Protein AF-A0A2U2SJ07-F1 (afdb_monomer_lite)

Secondary structure (DSSP, 8-state):
--EEEEEEEEEETTEEEEEETTS-EEEEEGGGS-TT--TT-EEEEEEEE---S--SS-----S--PPTTSEEEEEEEEEEETTTTEEEEEETTS-EEEEETTS---TT-SEEEEEEEE-HHHHHHHHHHHHHHHHHHHHT---

pLDDT: mean 80.03, std 15.49, range [38.22, 95.69]

Foldseek 3Di:
DDKWKWFQADDDPQWTWTQTPVRDTDTHGNVQAQPPHDGLFMKIKDKAFDPPDDDPPDPPDPPPPDPPRQKGKFKWFWDQDPVVQWIWTQGPVRTTDTHHNVPPDPPPRRIIIIMMGTDVPVSVVVVVVVVVVCCVVPVPPDD

Sequence (143 aa):
MDALRGVIDRFEGTLAVIVLDDAQQLLWPRASLPTFAQPGMAVRLCLVPVPPSGDPEEIRLPESTPPAGTAADLPVKARYEAASDRWELTLANGSILNWPAESALCETAQLALLRLVVDIEDTAARRKRVQSLLDDLFGNSGT

Radius of gyration: 17.91 Å; chains: 1; bounding box: 61×37×38 Å

Structure (mmCIF, N/CA/C/O backbone):
data_AF-A0A2U2SJ07-F1
#
_entry.id   AF-A0A2U2SJ07-F1
#
loop_
_atom_site.group_PDB
_atom_site.id
_atom_site.type_symbol
_atom_site.label_atom_id
_atom_site.label_alt_id
_atom_site.label_comp_id
_atom_site.label_asym_id
_atom_site.label_entity_id
_atom_site.label_seq_id
_atom_site.pdbx_PDB_ins_code
_atom_site.Cartn_x
_atom_site.Cartn_y
_atom_site.Cartn_z
_atom_site.occupancy
_atom_site.B_iso_or_equiv
_atom_site.auth_seq_id
_atom_site.auth_comp_id
_atom_site.auth_asym_id
_atom_site.auth_atom_id
_atom_site.pdbx_PDB_model_num
ATOM 1 N N . MET A 1 1 ? -2.566 7.292 -14.892 1.00 49.22 1 MET A N 1
ATOM 2 C CA . MET A 1 1 ? -1.590 7.191 -13.789 1.00 49.22 1 MET A CA 1
ATOM 3 C C . MET A 1 1 ? -2.021 6.022 -12.943 1.00 49.22 1 MET A C 1
ATOM 5 O O . MET A 1 1 ? -2.944 6.161 -12.144 1.00 49.22 1 MET A O 1
ATOM 9 N N . ASP A 1 2 ? -1.419 4.873 -13.203 1.00 69.62 2 ASP A N 1
ATOM 10 C CA . ASP A 1 2 ? -1.706 3.638 -12.492 1.00 69.62 2 ASP A CA 1
ATOM 11 C C . ASP A 1 2 ? -1.175 3.765 -11.069 1.00 69.62 2 ASP A C 1
ATOM 13 O O . ASP A 1 2 ? 0.020 3.947 -10.839 1.00 69.62 2 ASP A O 1
ATOM 17 N N . ALA A 1 3 ? -2.098 3.796 -10.116 1.00 81.75 3 ALA A N 1
ATOM 18 C CA . ALA A 1 3 ? -1.804 3.960 -8.706 1.00 81.75 3 ALA A CA 1
ATOM 19 C C . ALA A 1 3 ? -2.571 2.888 -7.942 1.00 81.75 3 ALA A C 1
ATOM 21 O O . ALA A 1 3 ? -3.794 2.794 -8.084 1.00 81.75 3 ALA A O 1
ATOM 22 N N . LEU A 1 4 ? -1.867 2.105 -7.126 1.00 88.75 4 LEU A N 1
ATOM 23 C CA . LEU A 1 4 ? -2.514 1.141 -6.245 1.00 88.75 4 LEU A CA 1
ATOM 24 C C . LEU A 1 4 ? -3.151 1.883 -5.077 1.00 88.75 4 LEU A C 1
ATOM 26 O O . LEU A 1 4 ? -2.586 2.829 -4.527 1.00 88.75 4 LEU A O 1
ATOM 30 N N . ARG A 1 5 ? -4.356 1.471 -4.708 1.00 91.88 5 ARG A N 1
ATOM 31 C CA . ARG A 1 5 ? -5.094 2.038 -3.582 1.00 91.88 5 ARG A CA 1
ATOM 32 C C . ARG A 1 5 ? -5.053 1.061 -2.423 1.00 91.88 5 ARG A C 1
ATOM 34 O O . ARG A 1 5 ? -4.995 -0.151 -2.621 1.00 91.88 5 ARG A O 1
ATOM 41 N N . GLY A 1 6 ? -5.063 1.607 -1.219 1.00 93.19 6 GLY A N 1
ATOM 42 C CA . GLY A 1 6 ? -5.103 0.811 -0.009 1.00 93.19 6 GLY A CA 1
ATOM 43 C C . GLY A 1 6 ? -5.422 1.635 1.219 1.00 93.19 6 GLY A C 1
ATOM 44 O O . GLY A 1 6 ? -5.824 2.798 1.141 1.00 93.19 6 GLY A O 1
ATOM 45 N N . VAL A 1 7 ? -5.225 1.015 2.372 1.00 94.81 7 VAL A N 1
ATOM 46 C CA . VAL A 1 7 ? -5.423 1.621 3.683 1.00 94.81 7 VAL A CA 1
ATOM 47 C C . VAL A 1 7 ? -4.251 1.305 4.588 1.00 94.81 7 VAL A C 1
ATOM 49 O O . VAL A 1 7 ? -3.669 0.225 4.519 1.00 94.81 7 VAL A O 1
ATOM 52 N N . ILE A 1 8 ? -3.931 2.230 5.484 1.00 95.25 8 ILE A N 1
ATOM 53 C CA . ILE A 1 8 ? -3.082 1.917 6.630 1.00 95.25 8 ILE A CA 1
ATOM 54 C C . ILE A 1 8 ? -3.925 1.054 7.567 1.00 95.25 8 ILE A C 1
ATOM 56 O O . ILE A 1 8 ? -4.852 1.562 8.184 1.00 95.25 8 ILE A O 1
ATOM 60 N N . ASP A 1 9 ? -3.643 -0.238 7.667 1.00 95.12 9 ASP A N 1
ATOM 61 C CA . ASP A 1 9 ? -4.407 -1.145 8.527 1.00 95.12 9 ASP A CA 1
ATOM 62 C C . ASP A 1 9 ? -4.017 -0.956 9.995 1.00 95.12 9 ASP A C 1
ATOM 64 O O . ASP A 1 9 ? -4.855 -0.650 10.842 1.00 95.12 9 ASP A O 1
ATOM 68 N N . ARG A 1 10 ? -2.717 -1.062 10.294 1.00 95.69 10 ARG A N 1
ATOM 69 C CA . ARG A 1 10 ? -2.187 -0.955 11.660 1.00 95.69 10 ARG A CA 1
ATOM 70 C C . ARG A 1 10 ? -0.717 -0.554 11.695 1.00 95.69 10 ARG A C 1
ATOM 72 O O . ARG A 1 10 ? -0.019 -0.574 10.683 1.00 95.69 10 ARG A O 1
ATOM 79 N N . PHE A 1 11 ? -0.237 -0.218 12.890 1.00 95.62 11 PHE A N 1
ATOM 80 C CA . PHE A 1 11 ? 1.181 0.008 13.163 1.00 95.62 11 PHE A CA 1
ATOM 81 C C . PHE A 1 11 ? 1.760 -1.152 13.972 1.00 95.62 11 PHE A C 1
ATOM 83 O O . PHE A 1 11 ? 1.253 -1.482 15.041 1.00 95.62 11 PHE A O 1
ATOM 90 N N . GLU A 1 12 ? 2.852 -1.727 13.480 1.00 93.25 12 GLU A N 1
ATOM 91 C CA . GLU A 1 12 ? 3.619 -2.789 14.125 1.00 93.25 12 GLU A CA 1
ATOM 92 C C . GLU A 1 12 ? 5.019 -2.255 14.459 1.00 93.25 12 GLU A C 1
ATOM 94 O O . GLU A 1 12 ? 5.945 -2.275 13.648 1.00 93.25 12 GLU A O 1
ATOM 99 N N . GLY A 1 13 ? 5.167 -1.698 15.665 1.00 92.69 13 GLY A N 1
ATOM 100 C CA . GLY A 1 13 ? 6.424 -1.100 16.118 1.00 92.69 13 GLY A CA 1
ATOM 101 C C . GLY A 1 13 ? 6.866 0.079 15.241 1.00 92.69 13 GLY A C 1
ATOM 102 O O . GLY A 1 13 ? 6.249 1.148 15.256 1.00 92.69 13 GLY A O 1
ATOM 103 N N . THR A 1 14 ? 7.961 -0.111 14.499 1.00 93.31 14 THR A N 1
ATOM 104 C CA . THR A 1 14 ? 8.535 0.879 13.570 1.00 93.31 14 THR A CA 1
ATOM 105 C C . THR A 1 14 ? 7.978 0.773 12.150 1.00 93.31 14 THR A C 1
ATOM 107 O O . THR A 1 14 ? 8.362 1.567 11.290 1.00 93.31 14 THR A O 1
ATOM 110 N N . LEU A 1 15 ? 7.075 -0.175 11.894 1.00 93.44 15 LEU A N 1
ATOM 111 C CA . LEU A 1 15 ? 6.464 -0.423 10.593 1.00 93.44 15 LEU A CA 1
ATOM 112 C C . LEU A 1 15 ? 4.968 -0.094 10.624 1.00 93.44 15 LEU A C 1
ATOM 114 O O . LEU A 1 15 ? 4.299 -0.192 11.651 1.00 93.44 15 LEU A O 1
ATOM 118 N N . ALA A 1 16 ? 4.442 0.304 9.479 1.00 95.00 16 ALA A N 1
ATOM 119 C CA . ALA A 1 16 ? 3.027 0.412 9.198 1.00 95.00 16 ALA A CA 1
ATOM 120 C C . ALA A 1 16 ? 2.653 -0.666 8.185 1.00 95.00 16 ALA A C 1
ATOM 122 O O . ALA A 1 16 ? 3.336 -0.832 7.177 1.00 95.00 16 ALA A O 1
ATOM 123 N N . VAL A 1 17 ? 1.577 -1.390 8.465 1.00 95.31 17 VAL A N 1
ATOM 124 C CA . VAL A 1 17 ? 1.018 -2.387 7.556 1.00 95.31 17 VAL A CA 1
ATOM 125 C C . VAL A 1 17 ? -0.008 -1.680 6.686 1.00 95.31 17 VAL A C 1
ATOM 127 O O . VAL A 1 17 ? -0.997 -1.151 7.193 1.00 95.31 17 VAL A O 1
ATOM 130 N N . ILE A 1 18 ? 0.241 -1.649 5.383 1.00 94.94 18 ILE A N 1
ATOM 131 C CA . ILE A 1 18 ? -0.680 -1.104 4.393 1.00 94.94 18 ILE A CA 1
ATOM 132 C C . ILE A 1 18 ? -1.329 -2.277 3.679 1.00 94.94 18 ILE A C 1
ATOM 134 O O . ILE A 1 18 ? -0.629 -3.105 3.102 1.00 94.94 18 ILE A O 1
ATOM 138 N N . VAL A 1 19 ? -2.654 -2.338 3.713 1.00 95.44 19 VAL A N 1
ATOM 139 C CA . VAL A 1 19 ? -3.435 -3.336 2.982 1.00 95.44 19 VAL A CA 1
ATOM 140 C C . VAL A 1 19 ? -3.946 -2.685 1.707 1.00 95.44 19 VAL A C 1
ATOM 142 O O . VAL A 1 19 ? -4.623 -1.659 1.764 1.00 95.44 19 VAL A O 1
ATOM 145 N N . LEU A 1 20 ? -3.590 -3.256 0.564 1.00 93.81 20 LEU A N 1
ATOM 146 C CA . LEU A 1 20 ? -4.030 -2.802 -0.750 1.00 93.81 20 LEU A CA 1
ATOM 147 C C . LEU A 1 20 ? -5.380 -3.422 -1.125 1.00 93.81 20 LEU A C 1
ATOM 149 O O . LEU A 1 20 ? -5.807 -4.415 -0.535 1.00 93.81 20 LEU A O 1
ATOM 153 N N . ASP A 1 21 ? -6.060 -2.829 -2.106 1.00 90.88 21 ASP A N 1
ATOM 154 C CA . ASP A 1 21 ? -7.387 -3.278 -2.558 1.00 90.88 21 ASP A CA 1
ATOM 155 C C . ASP A 1 21 ? -7.378 -4.719 -3.116 1.00 90.88 21 ASP A C 1
ATOM 157 O O . ASP A 1 21 ? -8.401 -5.399 -3.100 1.00 90.88 21 ASP A O 1
ATOM 161 N N . ASP A 1 22 ? -6.220 -5.213 -3.556 1.00 89.00 22 ASP A N 1
ATOM 162 C CA . ASP A 1 22 ? -5.992 -6.594 -3.999 1.00 89.00 22 ASP A CA 1
ATOM 163 C C . ASP A 1 22 ? -5.560 -7.544 -2.863 1.00 89.00 22 ASP A C 1
ATOM 165 O O . ASP A 1 22 ? -5.059 -8.641 -3.111 1.00 89.00 22 ASP A O 1
ATOM 169 N N . ALA A 1 23 ? -5.760 -7.125 -1.610 1.00 90.19 23 ALA A N 1
ATOM 170 C CA . ALA A 1 23 ? -5.400 -7.830 -0.382 1.00 90.19 23 ALA A CA 1
ATOM 171 C C . ALA A 1 23 ? -3.890 -8.041 -0.154 1.00 90.19 23 ALA A C 1
ATOM 173 O O . ALA A 1 23 ? -3.507 -8.709 0.814 1.00 90.19 23 ALA A O 1
ATOM 174 N N . GLN A 1 24 ? -3.018 -7.446 -0.975 1.00 92.88 24 GLN A N 1
ATOM 175 C CA . GLN A 1 24 ? -1.587 -7.437 -0.694 1.00 92.88 24 GLN A CA 1
ATOM 176 C C . GLN A 1 24 ? -1.275 -6.607 0.556 1.00 92.88 24 GLN A C 1
ATOM 178 O O . GLN A 1 24 ? -1.910 -5.587 0.830 1.00 92.88 24 GLN A O 1
ATOM 183 N N . GLN A 1 25 ? -0.259 -7.037 1.304 1.00 94.12 25 GLN A N 1
ATOM 184 C CA . GLN A 1 25 ? 0.242 -6.313 2.468 1.00 94.12 25 GLN A CA 1
ATOM 185 C C . GLN A 1 25 ? 1.620 -5.741 2.174 1.00 94.12 25 GLN A C 1
ATOM 187 O O . GLN A 1 25 ? 2.538 -6.462 1.791 1.00 94.12 25 GLN A O 1
ATOM 192 N N . LEU A 1 26 ? 1.765 -4.444 2.406 1.00 93.62 26 LEU A N 1
ATOM 193 C CA . LEU A 1 26 ? 3.013 -3.721 2.257 1.00 93.62 26 LEU A CA 1
ATOM 194 C C . LEU A 1 26 ? 3.471 -3.203 3.618 1.00 93.62 26 LEU A C 1
ATOM 196 O O . LEU A 1 26 ? 2.743 -2.466 4.284 1.00 93.62 26 LEU A O 1
ATOM 200 N N . LEU A 1 27 ? 4.696 -3.548 4.019 1.00 94.12 27 LEU A N 1
ATOM 201 C CA . LEU A 1 27 ? 5.298 -2.997 5.229 1.00 94.12 27 LEU A CA 1
ATOM 202 C C . LEU A 1 27 ? 6.025 -1.699 4.887 1.00 94.12 27 LEU A C 1
ATOM 204 O O . LEU A 1 27 ? 7.007 -1.690 4.142 1.00 94.12 27 LEU A O 1
ATOM 208 N N . TRP A 1 28 ? 5.565 -0.602 5.472 1.00 93.38 28 TRP A N 1
ATOM 209 C CA . TRP A 1 28 ? 6.101 0.734 5.254 1.00 93.38 28 TRP A CA 1
ATOM 210 C C . TRP A 1 28 ? 6.788 1.252 6.521 1.00 93.38 28 TRP A C 1
ATOM 212 O O . TRP A 1 28 ? 6.182 1.216 7.590 1.00 93.38 28 TRP A O 1
ATOM 222 N N . PRO A 1 29 ? 8.029 1.764 6.475 1.00 92.69 29 PRO A N 1
ATOM 223 C CA . PRO A 1 29 ? 8.674 2.336 7.651 1.00 92.69 29 PRO A CA 1
ATOM 224 C C . PRO A 1 29 ? 7.882 3.527 8.191 1.00 92.69 29 PRO A C 1
ATOM 226 O O . PRO A 1 29 ? 7.733 4.549 7.520 1.00 92.69 29 PRO A O 1
ATOM 229 N N . ARG A 1 30 ? 7.415 3.440 9.436 1.00 92.06 30 ARG A N 1
ATOM 230 C CA . ARG A 1 30 ? 6.594 4.478 10.069 1.00 92.06 30 ARG A CA 1
ATOM 231 C C . ARG A 1 30 ? 7.310 5.826 10.141 1.00 92.06 30 ARG A C 1
ATOM 233 O O . ARG A 1 30 ? 6.669 6.856 9.999 1.00 92.06 30 ARG A O 1
ATOM 240 N N . ALA A 1 31 ? 8.633 5.813 10.302 1.00 89.50 31 ALA A N 1
ATOM 241 C CA . ALA A 1 31 ? 9.459 7.021 10.297 1.00 89.50 31 ALA A CA 1
ATOM 242 C C . ALA A 1 31 ? 9.421 7.788 8.963 1.00 89.50 31 ALA A C 1
ATOM 244 O O . ALA A 1 31 ? 9.732 8.973 8.940 1.00 89.50 31 ALA A O 1
ATOM 245 N N . SER A 1 32 ? 9.053 7.118 7.867 1.00 88.56 32 SER A N 1
ATOM 246 C CA . SER A 1 32 ? 8.912 7.742 6.550 1.00 88.56 32 SER A CA 1
ATOM 247 C C . SER A 1 32 ? 7.487 8.200 6.246 1.00 88.56 32 SER A C 1
ATOM 249 O O . SER A 1 32 ? 7.303 8.935 5.287 1.00 88.56 32 SER A O 1
ATOM 251 N N . LEU A 1 33 ? 6.483 7.785 7.028 1.00 89.56 33 LEU A N 1
ATOM 252 C CA . LEU A 1 33 ? 5.100 8.202 6.803 1.00 89.56 33 LEU A CA 1
ATOM 253 C C . LEU A 1 33 ? 4.887 9.684 7.150 1.00 89.56 33 LEU A C 1
ATOM 255 O O . LEU A 1 33 ? 5.561 10.215 8.037 1.00 89.56 33 LEU A O 1
ATOM 259 N N . PRO A 1 34 ? 3.880 10.331 6.534 1.00 88.19 34 PRO A N 1
ATOM 260 C CA . PRO A 1 34 ? 3.364 11.614 6.996 1.00 88.19 34 PRO A CA 1
ATOM 261 C C . PRO A 1 34 ? 3.058 11.612 8.495 1.00 88.19 34 PRO A C 1
ATOM 263 O O . PRO A 1 34 ? 2.498 10.651 9.020 1.00 88.19 34 PRO A O 1
ATOM 266 N N . THR A 1 35 ? 3.352 12.710 9.192 1.00 86.38 35 THR A N 1
ATOM 267 C CA . THR A 1 35 ? 3.168 12.816 10.655 1.00 86.38 35 THR A CA 1
ATOM 268 C C . THR A 1 35 ? 1.719 12.638 11.107 1.00 86.38 35 THR A C 1
ATOM 270 O O . THR A 1 35 ? 1.467 12.203 12.228 1.00 86.38 35 THR A O 1
ATOM 273 N N . PHE A 1 36 ? 0.766 12.959 10.237 1.00 87.38 36 PHE A N 1
ATOM 274 C CA . PHE A 1 36 ? -0.663 12.811 10.488 1.00 87.38 36 PHE A CA 1
ATOM 275 C C . PHE A 1 36 ? -1.227 11.465 10.002 1.00 87.38 36 PHE A C 1
ATOM 277 O O . PHE A 1 36 ? -2.424 11.230 10.156 1.00 87.38 36 PHE A O 1
ATOM 284 N N . ALA A 1 37 ? -0.406 10.591 9.406 1.00 90.19 37 ALA A N 1
ATOM 285 C CA . ALA A 1 37 ? -0.845 9.279 8.950 1.00 90.19 37 ALA A CA 1
ATOM 286 C C . ALA A 1 37 ? -1.252 8.404 10.144 1.00 90.19 37 ALA A C 1
ATOM 288 O O . ALA A 1 37 ? -0.521 8.281 11.130 1.00 90.19 37 ALA A O 1
ATOM 289 N N . GLN A 1 38 ? -2.423 7.781 10.049 1.00 92.88 38 GLN A N 1
ATOM 290 C CA . GLN A 1 38 ? -3.017 6.966 11.107 1.00 92.88 38 GLN A CA 1
ATOM 291 C C . GLN A 1 38 ? -3.631 5.685 10.531 1.00 92.88 38 GLN A C 1
ATOM 293 O O . GLN A 1 38 ? -3.994 5.662 9.351 1.00 92.88 38 GLN A O 1
ATOM 298 N N . PRO A 1 39 ? -3.801 4.632 11.350 1.00 94.44 39 PRO A N 1
ATOM 299 C CA . PRO A 1 39 ? -4.601 3.474 10.974 1.00 94.44 39 PRO A CA 1
ATOM 300 C C . PRO A 1 39 ? -6.014 3.885 10.533 1.00 94.44 39 PRO A C 1
ATOM 302 O O . PRO A 1 39 ? -6.607 4.817 11.080 1.00 94.44 39 PRO A O 1
ATOM 305 N N . GLY A 1 40 ? -6.542 3.208 9.520 1.00 92.00 40 GLY A N 1
ATOM 306 C CA . GLY A 1 40 ? -7.815 3.496 8.864 1.00 92.00 40 GLY A CA 1
ATOM 307 C C . GLY A 1 40 ? -7.771 4.605 7.805 1.00 92.00 40 GLY A C 1
ATOM 308 O O . GLY A 1 40 ? -8.800 4.874 7.185 1.00 92.00 40 GLY A O 1
ATOM 309 N N . MET A 1 41 ? -6.628 5.262 7.578 1.00 92.38 41 MET A N 1
ATOM 310 C CA . MET A 1 41 ? -6.506 6.258 6.507 1.00 92.38 41 MET A CA 1
ATOM 311 C C . MET A 1 41 ? -6.304 5.596 5.147 1.00 92.38 41 MET A C 1
ATOM 313 O O . MET A 1 41 ? -5.521 4.654 5.013 1.00 92.38 41 MET A O 1
ATOM 317 N N . ALA A 1 42 ? -6.995 6.125 4.140 1.00 92.62 42 ALA A N 1
ATOM 318 C CA . ALA A 1 42 ? -6.820 5.728 2.755 1.00 92.62 42 ALA A CA 1
ATOM 319 C C . ALA A 1 42 ? -5.490 6.260 2.216 1.00 92.62 42 ALA A C 1
ATOM 321 O O . ALA A 1 42 ? -5.087 7.394 2.493 1.00 92.62 42 ALA A O 1
ATOM 322 N N . VAL A 1 43 ? -4.807 5.429 1.440 1.00 92.75 43 VAL A N 1
ATOM 323 C CA . VAL A 1 43 ? -3.532 5.757 0.813 1.00 92.75 43 VAL A CA 1
ATOM 324 C C . VAL A 1 43 ? -3.536 5.354 -0.650 1.00 92.75 43 VAL A C 1
ATOM 326 O O . VAL A 1 43 ? -4.217 4.417 -1.072 1.00 92.75 43 VAL A O 1
ATOM 329 N N . ARG A 1 44 ? -2.738 6.073 -1.429 1.00 92.00 44 ARG A N 1
ATOM 330 C CA . ARG A 1 44 ? -2.470 5.795 -2.833 1.00 92.00 44 ARG A CA 1
ATOM 331 C C . ARG A 1 44 ? -0.977 5.609 -3.008 1.00 92.00 44 ARG A C 1
ATOM 333 O O . ARG A 1 44 ? -0.196 6.470 -2.616 1.00 92.00 44 ARG A O 1
ATOM 340 N N . LEU A 1 45 ? -0.591 4.488 -3.589 1.00 90.06 45 LEU A N 1
ATOM 341 C CA . LEU A 1 45 ? 0.769 4.223 -4.010 1.00 90.06 45 LEU A CA 1
ATOM 342 C C . LEU A 1 45 ? 0.912 4.633 -5.469 1.00 90.06 45 LEU A C 1
ATOM 344 O O . LEU A 1 45 ? 0.135 4.203 -6.317 1.00 90.06 45 LEU A O 1
ATOM 348 N N . CYS A 1 46 ? 1.922 5.437 -5.757 1.00 88.25 46 CYS A N 1
ATOM 349 C CA . CYS A 1 46 ? 2.298 5.867 -7.091 1.00 88.25 46 CYS A CA 1
ATOM 350 C C . CYS A 1 46 ? 3.755 5.477 -7.323 1.00 88.25 46 CYS A C 1
ATOM 352 O O . CYS A 1 46 ? 4.611 5.734 -6.478 1.00 88.25 46 CYS A O 1
ATOM 354 N N . LEU A 1 47 ? 4.054 4.895 -8.475 1.00 84.25 47 LEU A N 1
ATOM 355 C CA . LEU A 1 47 ? 5.433 4.687 -8.894 1.00 84.25 47 LEU A CA 1
ATOM 356 C C . LEU A 1 47 ? 5.947 5.926 -9.619 1.00 84.25 47 LEU A C 1
ATOM 358 O O . LEU A 1 47 ? 5.329 6.410 -10.566 1.00 84.25 47 LEU A O 1
ATOM 362 N N . VAL A 1 48 ? 7.090 6.430 -9.168 1.00 81.62 48 VAL A N 1
ATOM 363 C CA . VAL A 1 48 ? 7.813 7.532 -9.792 1.00 81.62 48 VAL A CA 1
ATOM 364 C C . VAL A 1 48 ? 9.095 6.953 -10.395 1.00 81.62 48 VAL A C 1
ATOM 366 O O . VAL A 1 48 ? 9.969 6.499 -9.645 1.00 81.62 48 VAL A O 1
ATOM 369 N N . PRO A 1 49 ? 9.229 6.915 -11.733 1.00 73.56 49 PRO A N 1
ATOM 370 C CA . PRO A 1 49 ? 10.473 6.489 -12.355 1.00 73.56 49 PRO A CA 1
ATOM 371 C C . PRO A 1 49 ? 11.573 7.487 -11.992 1.00 73.56 49 PRO A C 1
ATOM 373 O O . PRO A 1 49 ? 11.386 8.700 -12.104 1.00 73.56 49 PRO A O 1
ATOM 376 N N . VAL A 1 50 ? 12.720 6.980 -11.540 1.00 69.25 50 VAL A N 1
ATOM 377 C CA . VAL A 1 50 ? 13.904 7.819 -11.348 1.00 69.25 50 VAL A CA 1
ATOM 378 C C . VAL A 1 50 ? 14.511 8.028 -12.734 1.00 69.25 50 VAL A C 1
ATOM 380 O O . VAL A 1 50 ? 14.911 7.038 -13.353 1.00 69.25 50 VAL A O 1
ATOM 383 N N . PRO A 1 51 ? 14.552 9.261 -13.271 1.00 60.47 51 PRO A N 1
ATOM 384 C CA . PRO A 1 51 ? 15.185 9.485 -14.559 1.00 60.47 51 PRO A CA 1
ATOM 385 C C . PRO A 1 51 ? 16.666 9.085 -14.462 1.00 60.47 51 PRO A C 1
ATOM 387 O O . PRO A 1 51 ? 17.326 9.436 -13.478 1.00 60.47 51 PRO A O 1
ATOM 390 N N . PRO A 1 52 ? 17.211 8.345 -15.445 1.00 56.38 52 PRO A N 1
ATOM 391 C CA . PRO A 1 52 ? 18.643 8.106 -15.522 1.00 56.38 52 PRO A CA 1
ATOM 392 C C . PRO A 1 52 ? 19.291 9.454 -15.838 1.00 56.38 52 PRO A C 1
ATOM 394 O O . PRO A 1 52 ? 19.214 9.894 -16.976 1.00 56.38 52 PRO A O 1
ATOM 397 N N . SER A 1 53 ? 19.814 10.135 -14.813 1.00 59.28 53 SER A N 1
ATOM 398 C CA . SER A 1 53 ? 20.462 11.455 -14.851 1.00 59.28 53 SER A CA 1
ATOM 399 C C . SER A 1 53 ? 20.701 12.017 -16.259 1.00 59.28 53 SER A C 1
ATOM 401 O O . SER A 1 53 ? 21.722 11.734 -16.883 1.00 59.28 53 SER A O 1
ATOM 403 N N . GLY A 1 54 ? 19.756 12.827 -16.727 1.00 49.97 54 GLY A N 1
ATOM 404 C CA . GLY A 1 54 ? 19.884 13.682 -17.897 1.00 49.97 54 GLY A CA 1
ATOM 405 C C . GLY A 1 54 ? 19.281 15.025 -17.521 1.00 49.97 54 GLY A C 1
ATOM 406 O O . GLY A 1 54 ? 18.072 15.094 -17.356 1.00 49.97 54 GLY A O 1
ATOM 407 N N . ASP A 1 55 ? 20.167 15.990 -17.278 1.00 49.41 55 ASP A N 1
ATOM 408 C CA . ASP A 1 55 ? 19.989 17.432 -17.061 1.00 49.41 55 ASP A CA 1
ATOM 409 C C . ASP A 1 55 ? 18.825 17.939 -16.162 1.00 49.41 55 ASP A C 1
ATOM 411 O O . ASP A 1 55 ? 17.663 17.586 -16.337 1.00 49.41 55 ASP A O 1
ATOM 415 N N . PRO A 1 56 ? 19.093 18.847 -15.200 1.00 47.78 56 PRO A N 1
ATOM 416 C CA . PRO A 1 56 ? 18.096 19.389 -14.267 1.00 47.78 56 PRO A CA 1
ATOM 417 C C . PRO A 1 56 ? 17.116 20.406 -14.891 1.00 47.78 56 PRO A C 1
ATOM 419 O O . PRO A 1 56 ? 16.588 21.259 -14.175 1.00 47.78 56 PRO A O 1
ATOM 422 N N . GLU A 1 57 ? 16.859 20.353 -16.198 1.00 50.25 57 GLU A N 1
ATOM 423 C CA . GLU A 1 57 ? 16.001 21.325 -16.875 1.00 50.25 57 GLU A CA 1
ATOM 424 C C . GLU A 1 57 ? 14.605 20.755 -17.163 1.00 50.25 57 GLU A C 1
ATOM 426 O O . GLU A 1 57 ? 14.383 19.924 -18.036 1.00 50.25 57 GLU A O 1
ATOM 431 N N . GLU A 1 58 ? 13.648 21.268 -16.390 1.00 44.66 58 GLU A N 1
ATOM 432 C CA . GLU A 1 58 ? 12.243 21.394 -16.772 1.00 44.66 58 GLU A CA 1
ATOM 433 C C . GLU A 1 58 ? 11.404 20.103 -16.847 1.00 44.66 58 GLU A C 1
ATOM 435 O O . GLU A 1 58 ? 10.658 19.861 -17.793 1.00 44.66 58 GLU A O 1
ATOM 440 N N . ILE A 1 59 ? 11.369 19.330 -15.756 1.00 47.44 59 ILE A N 1
ATOM 441 C CA . ILE A 1 59 ? 10.186 18.497 -15.485 1.00 47.44 59 ILE A CA 1
ATOM 442 C C . ILE A 1 59 ? 9.117 19.402 -14.862 1.00 47.44 59 ILE A C 1
ATOM 444 O O . ILE A 1 59 ? 9.012 19.534 -13.641 1.00 47.44 59 ILE A O 1
ATOM 448 N N . ARG A 1 60 ? 8.309 20.049 -15.711 1.00 45.47 60 ARG A N 1
ATOM 449 C CA . ARG A 1 60 ? 7.019 20.613 -15.290 1.00 45.47 60 ARG A CA 1
ATOM 450 C C . ARG A 1 60 ? 6.125 19.463 -14.826 1.00 45.47 60 ARG A C 1
ATOM 452 O O . ARG A 1 60 ? 5.497 18.782 -15.633 1.00 45.47 60 ARG A O 1
ATOM 459 N N . LEU A 1 61 ? 6.091 19.234 -13.517 1.00 48.16 61 LEU A N 1
ATOM 460 C CA . LEU A 1 61 ? 5.095 18.379 -12.881 1.00 48.16 61 LEU A CA 1
ATOM 461 C C . LEU A 1 61 ? 3.701 18.967 -13.166 1.00 48.16 61 LEU A C 1
ATOM 463 O O . LEU A 1 61 ? 3.496 20.153 -12.896 1.00 48.16 61 LEU A O 1
ATOM 467 N N . PRO A 1 62 ? 2.732 18.188 -13.684 1.00 43.19 62 PRO A N 1
ATOM 468 C CA . PRO A 1 62 ? 1.343 18.612 -13.642 1.00 43.19 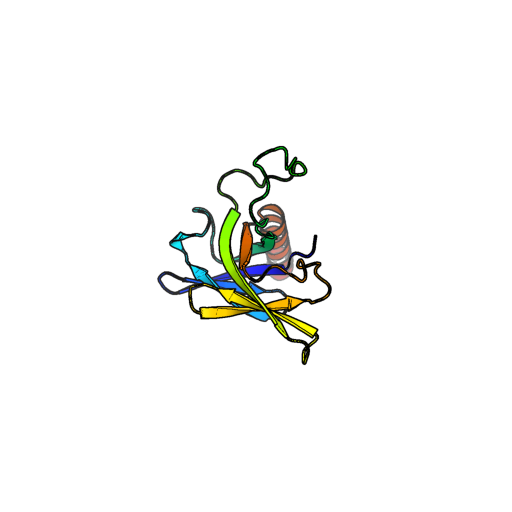62 PRO A CA 1
ATOM 469 C C . PRO A 1 62 ? 0.957 18.868 -12.180 1.00 43.19 62 PRO A C 1
ATOM 471 O O . PRO A 1 62 ? 1.343 18.123 -11.279 1.00 43.19 62 PRO A O 1
ATOM 474 N N . GLU A 1 63 ? 0.232 19.964 -11.988 1.00 38.22 63 GLU A N 1
ATOM 475 C CA . GLU A 1 63 ? -0.120 20.691 -10.763 1.00 38.22 63 GLU A CA 1
ATOM 476 C C . GLU A 1 63 ? -0.994 19.895 -9.768 1.00 38.22 63 GLU A C 1
ATOM 478 O O . GLU A 1 63 ? -2.029 20.339 -9.289 1.00 38.22 63 GLU A O 1
ATOM 483 N N . SER A 1 64 ? -0.595 18.669 -9.452 1.00 46.91 64 SER A N 1
ATOM 484 C CA . SER A 1 64 ? -1.160 17.837 -8.391 1.00 46.91 64 SER A CA 1
ATOM 485 C C . SER A 1 64 ? -0.050 17.470 -7.418 1.00 46.91 64 SER A C 1
ATOM 487 O O . SER A 1 64 ? 0.150 16.304 -7.087 1.00 46.91 64 SER A O 1
ATOM 489 N N . THR A 1 65 ? 0.724 18.470 -6.991 1.00 46.47 65 THR A N 1
ATOM 490 C CA . THR A 1 65 ? 1.615 18.315 -5.844 1.00 46.47 65 THR A CA 1
ATOM 491 C C . THR A 1 65 ? 0.711 18.143 -4.628 1.00 46.47 65 THR A C 1
ATOM 493 O O . THR A 1 65 ? 0.013 19.093 -4.263 1.00 46.47 65 THR A O 1
ATOM 496 N N . PRO A 1 66 ? 0.653 16.946 -4.021 1.00 54.44 66 PRO A N 1
ATOM 497 C CA . PRO A 1 66 ? -0.129 16.769 -2.813 1.00 54.44 66 PRO A CA 1
ATOM 498 C C . PRO A 1 66 ? 0.444 17.718 -1.744 1.00 54.44 66 PRO A C 1
ATOM 500 O O . PRO A 1 66 ? 1.651 17.991 -1.761 1.00 54.44 66 PRO A O 1
ATOM 503 N N . PRO A 1 67 ? -0.391 18.287 -0.856 1.00 58.12 67 PRO A N 1
ATOM 504 C CA . PRO A 1 67 ? 0.048 19.312 0.082 1.00 58.12 67 PRO A CA 1
ATOM 505 C C . PRO A 1 67 ? 1.303 18.859 0.836 1.00 58.12 67 PRO A C 1
ATOM 507 O O . PRO A 1 67 ? 1.431 17.685 1.199 1.00 58.12 67 PRO A O 1
ATOM 510 N N . ALA A 1 68 ? 2.258 19.773 1.020 1.00 55.19 68 ALA A N 1
ATOM 511 C CA . ALA A 1 68 ? 3.554 19.461 1.614 1.00 55.19 68 ALA A CA 1
ATOM 512 C C . ALA A 1 68 ? 3.376 18.687 2.932 1.00 55.19 68 ALA A C 1
ATOM 514 O O . ALA A 1 68 ? 2.660 19.123 3.832 1.00 55.19 68 ALA A O 1
ATOM 515 N N . GLY A 1 69 ? 4.003 17.511 3.016 1.00 65.19 69 GLY A N 1
ATOM 516 C CA . GLY A 1 69 ? 3.907 16.616 4.168 1.00 65.19 69 GLY A CA 1
ATOM 517 C C . GLY A 1 69 ? 2.862 15.507 4.059 1.00 65.19 69 GLY A C 1
ATOM 518 O O . GLY A 1 69 ? 2.776 14.720 4.989 1.00 65.19 69 GLY A O 1
ATOM 519 N N . THR A 1 70 ? 2.101 15.398 2.962 1.00 75.88 70 THR A N 1
ATOM 520 C CA . THR A 1 70 ? 1.087 14.336 2.770 1.00 75.88 70 THR A CA 1
ATOM 521 C C . THR A 1 70 ? 1.547 13.117 1.972 1.00 75.88 70 THR A C 1
ATOM 523 O O . THR A 1 70 ? 0.790 12.153 1.818 1.00 75.88 70 THR A O 1
ATOM 526 N N . ALA A 1 71 ? 2.792 13.140 1.502 1.00 83.81 71 ALA A N 1
ATOM 527 C CA . ALA A 1 71 ? 3.394 12.062 0.740 1.00 83.81 71 ALA A CA 1
ATOM 528 C C . ALA A 1 71 ? 4.710 11.586 1.370 1.00 83.81 71 ALA A C 1
ATOM 530 O O . ALA A 1 71 ? 5.409 12.359 2.024 1.00 83.81 71 ALA A O 1
ATOM 531 N N . ALA A 1 72 ? 5.030 10.315 1.151 1.00 87.00 72 ALA A N 1
ATOM 532 C CA . ALA A 1 72 ? 6.240 9.642 1.592 1.00 87.00 72 ALA A CA 1
ATOM 533 C C . ALA A 1 72 ? 6.852 8.874 0.425 1.00 87.00 72 ALA A C 1
ATOM 535 O O . ALA A 1 72 ? 6.142 8.144 -0.258 1.00 87.00 72 ALA A O 1
ATOM 536 N N . ASP A 1 73 ? 8.160 8.993 0.229 1.00 88.81 73 ASP A N 1
ATOM 537 C CA . ASP A 1 73 ? 8.870 8.336 -0.866 1.00 88.81 73 ASP A CA 1
ATOM 538 C C . ASP A 1 73 ? 9.809 7.256 -0.318 1.00 88.81 73 ASP A C 1
ATOM 540 O O . ASP A 1 73 ? 10.531 7.483 0.656 1.00 88.81 73 ASP A O 1
ATOM 544 N N . LEU A 1 74 ? 9.820 6.084 -0.956 1.00 88.12 74 LEU A N 1
ATOM 545 C CA . LEU A 1 74 ? 10.743 4.994 -0.654 1.00 88.12 74 LEU A CA 1
ATOM 546 C C . LEU A 1 74 ? 11.410 4.457 -1.922 1.00 88.12 74 LEU A C 1
ATOM 548 O O . LEU A 1 74 ? 10.730 4.220 -2.920 1.00 88.12 74 LEU A O 1
ATOM 552 N N . PRO A 1 75 ? 12.724 4.190 -1.889 1.00 87.56 75 PRO A N 1
ATOM 553 C CA . PRO A 1 75 ? 13.392 3.513 -2.988 1.00 87.56 75 PRO A CA 1
ATOM 554 C C . PRO A 1 75 ? 12.950 2.050 -3.062 1.00 87.56 75 PRO A C 1
ATOM 556 O O . PRO A 1 75 ? 12.965 1.324 -2.061 1.00 87.56 75 PRO A O 1
ATOM 559 N N . VAL A 1 76 ? 12.600 1.613 -4.269 1.00 88.69 76 VAL A N 1
ATOM 560 C CA . VAL A 1 76 ? 12.251 0.228 -4.584 1.00 88.69 76 VAL A CA 1
ATOM 561 C C . VAL A 1 76 ? 13.055 -0.268 -5.776 1.00 88.69 76 VAL A C 1
ATOM 563 O O . VAL A 1 76 ? 13.384 0.480 -6.699 1.00 88.69 76 VAL A O 1
ATOM 566 N N . LYS A 1 77 ? 13.381 -1.557 -5.752 1.00 88.31 77 LYS A N 1
ATOM 567 C CA . LYS A 1 77 ? 13.930 -2.262 -6.907 1.00 88.31 77 LYS A CA 1
ATOM 568 C C . LYS A 1 77 ? 12.776 -2.887 -7.661 1.00 88.31 77 LYS A C 1
ATOM 570 O O . LYS A 1 77 ? 12.040 -3.668 -7.069 1.00 88.31 77 LYS A O 1
ATOM 575 N N . ALA A 1 78 ? 12.621 -2.541 -8.930 1.00 86.06 78 ALA A N 1
ATOM 576 C CA . ALA A 1 78 ? 11.606 -3.141 -9.778 1.00 86.06 78 ALA A CA 1
ATOM 577 C C . ALA A 1 78 ? 12.228 -4.278 -10.589 1.00 86.06 78 ALA A C 1
ATOM 579 O O . ALA A 1 78 ? 13.291 -4.121 -11.194 1.00 86.06 78 ALA A O 1
ATOM 580 N N . ARG A 1 79 ? 11.562 -5.429 -10.599 1.00 86.25 79 ARG A N 1
ATOM 581 C CA . ARG A 1 79 ? 11.923 -6.585 -11.410 1.00 86.25 79 ARG A CA 1
ATOM 582 C C . ARG A 1 79 ? 10.685 -7.062 -12.147 1.00 86.25 79 ARG A C 1
ATOM 584 O O . ARG A 1 79 ? 9.695 -7.410 -11.521 1.00 86.25 79 ARG A O 1
ATOM 591 N N . TYR A 1 80 ? 10.744 -7.106 -13.470 1.00 85.25 80 TYR A N 1
ATOM 592 C CA . TYR A 1 80 ? 9.656 -7.677 -14.253 1.00 85.25 80 TYR A CA 1
ATOM 593 C C . TYR A 1 80 ? 9.699 -9.209 -14.193 1.00 85.25 80 TYR A C 1
ATOM 595 O O . TYR A 1 80 ? 10.740 -9.821 -14.455 1.00 85.25 80 TYR A O 1
ATOM 603 N N . GLU A 1 81 ? 8.574 -9.827 -13.844 1.00 84.62 81 GLU A N 1
ATOM 604 C CA . GLU A 1 81 ? 8.396 -11.274 -13.826 1.00 84.62 81 GLU A CA 1
ATOM 605 C C . GLU A 1 81 ? 7.526 -11.713 -15.010 1.00 84.62 81 GLU A C 1
ATOM 607 O O . GLU A 1 81 ? 6.298 -11.694 -14.952 1.00 84.62 81 GLU A O 1
ATOM 612 N N . ALA A 1 82 ? 8.183 -12.169 -16.081 1.00 82.69 82 ALA A N 1
ATOM 613 C CA . ALA A 1 82 ? 7.518 -12.585 -17.318 1.00 82.69 82 ALA A CA 1
ATOM 614 C C . ALA A 1 82 ? 6.558 -13.779 -17.142 1.00 82.69 82 ALA A C 1
ATOM 616 O O . ALA A 1 82 ? 5.604 -13.915 -17.897 1.00 82.69 82 ALA A O 1
ATOM 617 N N . ALA A 1 83 ? 6.794 -14.650 -16.153 1.00 83.00 83 ALA A N 1
ATOM 618 C CA . ALA A 1 83 ? 5.940 -15.815 -15.898 1.00 83.00 83 ALA A CA 1
ATOM 619 C C . ALA A 1 83 ? 4.539 -15.429 -15.404 1.00 83.00 83 ALA A C 1
ATOM 621 O O . ALA A 1 83 ? 3.571 -16.149 -15.642 1.00 83.00 83 ALA A O 1
ATOM 622 N N . SER A 1 84 ? 4.454 -14.296 -14.715 1.00 79.50 84 SER A N 1
ATOM 623 C CA . SER A 1 84 ? 3.257 -13.849 -14.017 1.00 79.50 84 SER A CA 1
ATOM 624 C C . SER A 1 84 ? 2.721 -12.521 -14.558 1.00 79.50 84 SER A C 1
ATOM 626 O O . SER A 1 84 ? 1.821 -11.955 -13.932 1.00 79.50 84 SER A O 1
ATOM 628 N N . ASP A 1 85 ? 3.319 -12.040 -15.655 1.00 84.69 85 ASP A N 1
ATOM 629 C CA . ASP A 1 85 ? 3.089 -10.752 -16.312 1.00 84.69 85 ASP A CA 1
ATOM 630 C C . ASP A 1 85 ? 2.842 -9.616 -15.310 1.00 84.69 85 ASP A C 1
ATOM 632 O O . ASP A 1 85 ? 1.792 -8.974 -15.269 1.00 84.69 85 ASP A O 1
ATOM 636 N N . ARG A 1 86 ? 3.804 -9.435 -14.401 1.00 85.44 86 ARG A N 1
ATOM 637 C CA . ARG A 1 86 ? 3.724 -8.441 -13.327 1.00 85.44 86 ARG A CA 1
ATOM 638 C C . ARG A 1 86 ? 5.102 -7.928 -12.953 1.00 85.44 86 ARG A C 1
ATOM 640 O O . ARG A 1 86 ? 6.116 -8.591 -13.165 1.00 85.44 86 ARG A O 1
ATOM 647 N N . TRP A 1 87 ? 5.131 -6.760 -12.337 1.00 86.88 87 TRP A N 1
ATOM 648 C CA . TRP A 1 87 ? 6.333 -6.203 -11.743 1.00 86.88 87 TRP A CA 1
ATOM 649 C C . TRP A 1 87 ? 6.404 -6.571 -10.267 1.00 86.88 87 TRP A C 1
ATOM 651 O O . TRP A 1 87 ? 5.485 -6.309 -9.501 1.00 86.88 87 TRP A O 1
ATOM 661 N N . GLU A 1 88 ? 7.513 -7.158 -9.854 1.00 89.25 88 GLU A N 1
ATOM 662 C CA . GLU A 1 88 ? 7.852 -7.369 -8.458 1.00 89.25 88 GLU A CA 1
ATOM 663 C C . GLU A 1 88 ? 8.680 -6.175 -7.970 1.00 89.25 88 GLU A C 1
ATOM 665 O O . GLU A 1 88 ? 9.775 -5.906 -8.468 1.00 89.25 88 GLU A O 1
ATOM 670 N N . LEU A 1 89 ? 8.147 -5.426 -7.008 1.00 89.06 89 LEU A N 1
ATOM 671 C CA . LEU A 1 89 ? 8.830 -4.303 -6.381 1.00 89.06 89 LEU A CA 1
ATOM 672 C C . LEU A 1 89 ? 9.364 -4.739 -5.019 1.00 89.06 89 LEU A C 1
ATOM 674 O O . LEU A 1 89 ? 8.594 -5.032 -4.106 1.00 89.06 89 LEU A O 1
ATOM 678 N N . THR A 1 90 ? 10.683 -4.752 -4.859 1.00 90.00 90 THR A N 1
ATOM 679 C CA . THR A 1 90 ? 11.336 -5.047 -3.581 1.00 90.00 90 THR A CA 1
ATOM 680 C C . THR A 1 90 ? 11.735 -3.753 -2.881 1.00 90.00 90 THR A C 1
ATOM 682 O O . THR A 1 90 ? 12.546 -2.974 -3.393 1.00 90.00 90 THR A O 1
ATOM 685 N N . LEU A 1 91 ? 11.195 -3.526 -1.687 1.00 88.75 91 LEU A N 1
ATOM 686 C CA . LEU A 1 91 ? 11.564 -2.408 -0.823 1.00 88.75 91 LEU A CA 1
ATOM 687 C C . LEU A 1 91 ? 12.907 -2.681 -0.130 1.00 88.75 91 LEU A C 1
ATOM 689 O O . LEU A 1 91 ? 13.305 -3.826 0.077 1.00 88.75 91 LEU A O 1
ATOM 693 N N . ALA A 1 92 ? 13.584 -1.621 0.321 1.00 83.50 92 ALA A N 1
ATOM 694 C C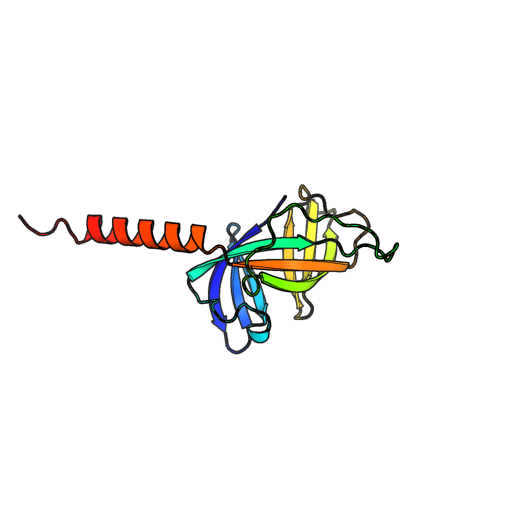A . ALA A 1 92 ? 14.837 -1.738 1.077 1.00 83.50 92 ALA A CA 1
ATOM 695 C C . ALA A 1 92 ? 14.709 -2.557 2.381 1.00 83.50 92 ALA A C 1
ATOM 697 O O . ALA A 1 92 ? 15.700 -3.085 2.876 1.00 83.50 92 ALA A O 1
ATOM 698 N N . ASN A 1 93 ? 13.495 -2.682 2.925 1.00 82.25 93 ASN A N 1
ATOM 699 C CA . ASN A 1 93 ? 13.197 -3.499 4.104 1.00 82.25 93 ASN A CA 1
ATOM 700 C C . ASN A 1 93 ? 12.912 -4.982 3.779 1.00 82.25 93 ASN A C 1
ATOM 702 O O . ASN A 1 93 ? 12.570 -5.734 4.685 1.00 82.25 93 ASN A O 1
ATOM 706 N N . GLY A 1 94 ? 13.020 -5.395 2.510 1.00 85.44 94 GLY A N 1
ATOM 707 C CA . GLY A 1 94 ? 12.737 -6.758 2.052 1.00 85.44 94 GLY A CA 1
ATOM 708 C C . GLY A 1 94 ? 11.263 -7.048 1.755 1.00 85.44 94 GLY A C 1
ATOM 709 O O . GLY A 1 94 ? 10.946 -8.170 1.371 1.00 85.44 94 GLY A O 1
ATOM 710 N N . SER A 1 95 ? 10.363 -6.070 1.901 1.00 88.25 95 SER A N 1
ATOM 711 C CA . SER A 1 95 ? 8.954 -6.244 1.521 1.00 88.25 95 SER A CA 1
ATOM 712 C C . SER A 1 95 ? 8.813 -6.334 0.011 1.00 88.25 95 SER A C 1
ATOM 714 O O . SER A 1 95 ? 9.482 -5.602 -0.721 1.00 88.25 95 SER A O 1
ATOM 716 N N . ILE A 1 96 ? 7.912 -7.201 -0.435 1.00 89.94 96 ILE A N 1
ATOM 717 C CA . ILE A 1 96 ? 7.637 -7.442 -1.846 1.00 89.94 96 ILE A CA 1
ATOM 718 C C . ILE A 1 96 ? 6.233 -6.930 -2.155 1.00 89.94 96 ILE A C 1
ATOM 720 O O . ILE A 1 96 ? 5.284 -7.259 -1.447 1.00 89.94 96 ILE A O 1
ATOM 724 N N . LEU A 1 97 ? 6.112 -6.127 -3.207 1.00 90.19 97 LEU A N 1
ATOM 725 C CA . LEU A 1 97 ? 4.848 -5.623 -3.725 1.00 90.19 97 LEU A CA 1
ATOM 726 C C . LEU A 1 97 ? 4.697 -6.046 -5.184 1.00 90.19 97 LEU A C 1
ATOM 728 O O . LEU A 1 97 ? 5.555 -5.735 -6.007 1.00 90.19 97 LEU A O 1
ATOM 732 N N . ASN A 1 98 ? 3.597 -6.716 -5.513 1.00 89.44 98 ASN A N 1
ATOM 733 C CA . ASN A 1 98 ? 3.257 -7.018 -6.896 1.00 89.44 98 ASN A CA 1
ATOM 734 C C . ASN A 1 98 ? 2.553 -5.812 -7.508 1.00 89.44 98 ASN A C 1
ATOM 736 O O . ASN A 1 98 ? 1.562 -5.317 -6.970 1.00 89.44 98 ASN A O 1
ATOM 740 N N . TRP A 1 99 ? 3.057 -5.366 -8.645 1.00 87.88 99 TRP A N 1
ATOM 741 C CA . TRP A 1 99 ? 2.542 -4.236 -9.386 1.00 87.88 99 TRP A CA 1
ATOM 742 C C . TRP A 1 99 ? 2.080 -4.687 -10.778 1.00 87.88 99 TRP A C 1
ATOM 744 O O . TRP A 1 99 ? 2.784 -5.464 -11.429 1.00 87.88 99 TRP A O 1
ATOM 754 N N . PRO A 1 100 ? 0.902 -4.247 -11.247 1.00 83.06 100 PRO A N 1
ATOM 755 C CA . PRO A 1 100 ? 0.350 -4.714 -12.516 1.00 83.06 100 PRO A CA 1
ATOM 756 C C . PRO A 1 100 ? 1.235 -4.315 -13.708 1.00 83.06 100 PRO A C 1
ATOM 758 O O . PRO A 1 100 ? 1.691 -3.174 -13.783 1.00 83.06 100 PRO A O 1
ATOM 761 N N . ALA A 1 101 ? 1.464 -5.240 -14.652 1.00 76.94 101 ALA A N 1
ATOM 762 C CA . ALA A 1 101 ? 2.270 -4.996 -15.860 1.00 76.94 101 ALA A CA 1
ATOM 763 C C . ALA A 1 101 ? 1.683 -3.931 -16.791 1.00 76.94 101 ALA A C 1
ATOM 765 O O . ALA A 1 101 ? 2.424 -3.261 -17.502 1.00 76.94 101 ALA A O 1
ATOM 766 N N . GLU A 1 102 ? 0.366 -3.734 -16.730 1.00 70.31 102 GLU A N 1
ATOM 767 C CA . GLU A 1 102 ? -0.357 -2.702 -17.478 1.00 70.31 102 GLU A CA 1
ATOM 768 C C . GLU A 1 102 ? 0.056 -1.282 -17.068 1.00 70.31 102 GLU A C 1
ATOM 770 O O . GLU A 1 102 ? -0.098 -0.333 -17.836 1.00 70.31 102 GLU A O 1
ATOM 775 N N . SER A 1 103 ? 0.609 -1.130 -15.860 1.00 65.06 103 SER A N 1
ATOM 776 C CA . SER A 1 103 ? 1.205 0.131 -15.444 1.00 65.06 103 SER A CA 1
ATOM 777 C C . SER A 1 103 ? 2.478 0.344 -16.234 1.00 65.06 103 SER A C 1
ATOM 779 O O . SER A 1 103 ? 3.396 -0.466 -16.128 1.00 65.06 103 SER A O 1
ATOM 781 N N . ALA A 1 104 ? 2.545 1.443 -16.984 1.00 55.06 104 ALA A N 1
ATOM 782 C CA . ALA A 1 104 ? 3.711 1.846 -17.764 1.00 55.06 104 ALA A CA 1
ATOM 783 C C . ALA A 1 104 ? 4.924 2.146 -16.859 1.00 55.06 104 ALA A C 1
ATOM 785 O O . ALA A 1 104 ? 5.321 3.292 -16.647 1.00 55.06 104 ALA A O 1
ATOM 786 N N . LEU A 1 105 ? 5.514 1.102 -16.289 1.00 60.69 105 LEU A N 1
ATOM 787 C CA . LEU A 1 105 ? 6.856 1.111 -15.754 1.00 60.69 105 LEU A CA 1
ATOM 788 C C . LEU A 1 105 ? 7.785 1.158 -16.961 1.00 60.69 105 LEU A C 1
ATOM 790 O O . LEU A 1 105 ? 7.698 0.311 -17.848 1.00 60.69 105 LEU A O 1
ATOM 794 N N . CYS A 1 106 ? 8.644 2.178 -17.011 1.00 54.62 106 CYS A N 1
ATOM 795 C CA . CYS A 1 106 ? 9.727 2.235 -17.986 1.00 54.62 106 CYS A CA 1
ATOM 796 C C . CYS A 1 106 ? 10.434 0.875 -17.980 1.00 54.62 106 CYS A C 1
ATOM 798 O O . CYS A 1 106 ? 11.004 0.506 -16.953 1.00 54.62 106 CYS A O 1
ATOM 800 N N . GLU A 1 107 ? 10.407 0.155 -19.107 1.00 56.34 107 GLU A N 1
ATOM 801 C CA . GLU A 1 107 ? 10.953 -1.205 -19.285 1.00 56.34 107 GLU A CA 1
ATOM 802 C C . GLU A 1 107 ? 12.423 -1.346 -18.828 1.00 56.34 107 GLU A C 1
ATOM 804 O O . GLU A 1 107 ? 12.944 -2.445 -18.657 1.00 56.34 107 GLU A O 1
ATOM 809 N N . THR A 1 1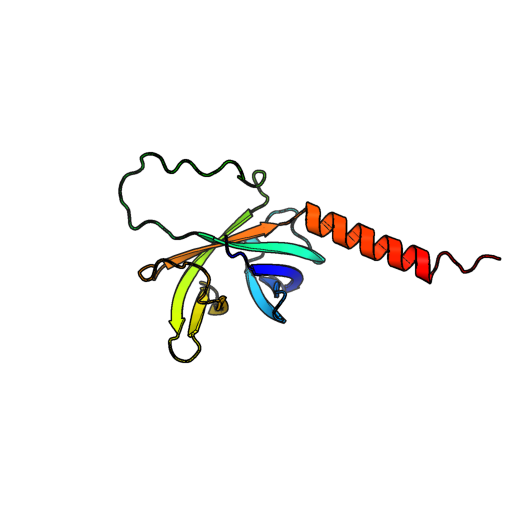08 ? 13.100 -0.223 -18.597 1.00 55.56 108 THR A N 1
ATOM 810 C CA . THR A 1 108 ? 14.509 -0.081 -18.228 1.00 55.56 108 THR A CA 1
ATOM 811 C C . THR A 1 108 ? 14.773 0.314 -16.768 1.00 55.56 108 THR A C 1
ATOM 813 O O . THR A 1 108 ? 15.934 0.325 -16.351 1.00 55.56 108 THR A O 1
ATOM 816 N N . ALA A 1 109 ? 13.758 0.632 -15.959 1.00 58.94 109 ALA A N 1
ATOM 817 C CA . ALA A 1 109 ? 13.969 1.146 -14.605 1.00 58.94 109 ALA A CA 1
ATOM 818 C C . ALA A 1 109 ? 14.174 0.013 -13.578 1.00 58.94 109 ALA A C 1
ATOM 820 O O . ALA A 1 109 ? 13.229 -0.466 -12.963 1.00 58.94 109 ALA A O 1
ATOM 821 N N . GLN A 1 110 ? 15.430 -0.385 -13.335 1.00 71.19 110 GLN A N 1
ATOM 822 C CA . GLN A 1 110 ? 15.784 -1.282 -12.213 1.00 71.19 110 GLN A CA 1
ATOM 823 C C . GLN A 1 110 ? 15.576 -0.626 -10.835 1.00 71.19 110 GLN A C 1
ATOM 825 O O . GLN A 1 110 ? 15.458 -1.316 -9.821 1.00 71.19 110 GLN 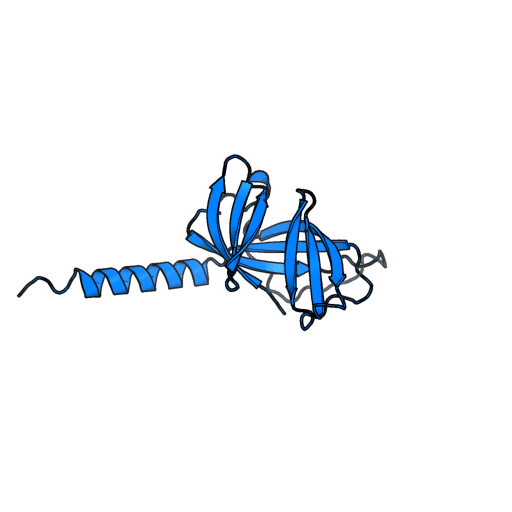A O 1
ATOM 830 N N . LEU A 1 111 ? 15.542 0.709 -10.791 1.00 76.69 111 LEU A N 1
ATOM 831 C CA . LEU A 1 111 ? 15.329 1.509 -9.590 1.00 76.69 111 LEU A CA 1
ATOM 832 C C . LEU A 1 111 ? 14.178 2.484 -9.824 1.00 76.69 111 LEU A C 1
ATOM 834 O O . LEU A 1 111 ? 14.197 3.263 -10.777 1.00 76.69 111 LEU A O 1
ATOM 838 N N . ALA A 1 112 ? 13.200 2.455 -8.927 1.00 82.81 112 ALA A N 1
ATOM 839 C CA . ALA A 1 112 ? 12.070 3.371 -8.925 1.00 82.81 112 ALA A CA 1
ATOM 840 C C . ALA A 1 112 ? 11.828 3.909 -7.510 1.00 82.81 112 ALA A C 1
ATOM 842 O O . ALA A 1 112 ? 12.296 3.344 -6.519 1.00 82.81 112 ALA A O 1
ATOM 843 N N . LEU A 1 113 ? 11.102 5.019 -7.408 1.00 86.38 113 LEU A N 1
ATOM 844 C CA . LEU A 1 113 ? 10.624 5.547 -6.136 1.00 86.38 113 LEU A CA 1
ATOM 845 C C . LEU A 1 113 ? 9.148 5.196 -5.988 1.00 86.38 113 LEU A C 1
ATOM 847 O O . LEU A 1 113 ? 8.318 5.588 -6.805 1.00 86.38 113 LEU A O 1
ATOM 851 N N . LEU A 1 114 ? 8.818 4.452 -4.940 1.00 89.12 114 LEU A N 1
ATOM 852 C CA . LEU A 1 114 ? 7.444 4.218 -4.538 1.00 89.12 114 LEU A CA 1
ATOM 853 C C . LEU A 1 114 ? 7.005 5.381 -3.651 1.00 89.12 114 LEU A C 1
ATOM 855 O O . LEU A 1 114 ? 7.536 5.569 -2.558 1.00 89.12 114 LEU A O 1
ATOM 859 N N . ARG A 1 115 ? 6.040 6.157 -4.132 1.00 90.12 115 ARG A N 1
ATOM 860 C CA . ARG A 1 115 ? 5.434 7.278 -3.420 1.00 90.12 115 ARG A CA 1
ATOM 861 C C . ARG A 1 115 ? 4.115 6.845 -2.807 1.00 90.12 115 ARG A C 1
ATOM 863 O O . ARG A 1 115 ? 3.193 6.478 -3.525 1.00 90.12 115 ARG A O 1
ATOM 870 N N . LEU A 1 116 ? 3.991 6.951 -1.497 1.00 91.75 116 LEU A N 1
ATOM 871 C CA . LEU A 1 116 ? 2.727 6.853 -0.784 1.00 91.75 116 LEU A CA 1
ATOM 872 C C . LEU A 1 116 ? 2.147 8.245 -0.599 1.00 91.75 116 LEU A C 1
ATOM 874 O O . LEU A 1 116 ? 2.819 9.122 -0.073 1.00 91.75 116 LEU A O 1
ATOM 878 N N . VAL A 1 117 ? 0.892 8.440 -0.980 1.00 91.12 117 VAL A N 1
ATOM 879 C CA . VAL A 1 117 ? 0.132 9.671 -0.752 1.00 91.12 117 VAL A CA 1
ATOM 880 C C . VAL A 1 117 ? -1.066 9.336 0.117 1.00 91.12 117 VAL A C 1
ATOM 882 O O . VAL A 1 117 ? -1.829 8.425 -0.202 1.00 91.12 117 VAL A O 1
ATOM 885 N N . VAL A 1 118 ? -1.243 10.060 1.218 1.00 90.06 118 VAL A N 1
ATOM 886 C CA . VAL A 1 118 ? -2.436 9.911 2.053 1.00 90.06 118 VAL A CA 1
ATOM 887 C C . VAL A 1 118 ? -3.605 10.625 1.381 1.00 90.06 118 VAL A C 1
ATOM 889 O O . VAL A 1 118 ? -3.551 11.831 1.144 1.00 90.06 118 VAL A O 1
ATOM 892 N N . ASP A 1 119 ? -4.666 9.879 1.085 1.00 87.94 119 ASP A N 1
ATOM 893 C CA . ASP A 1 119 ? -5.862 10.398 0.429 1.00 87.94 119 ASP A CA 1
ATOM 894 C C . ASP A 1 119 ? -6.855 10.880 1.494 1.00 87.94 119 ASP A C 1
ATOM 896 O O . ASP A 1 119 ? -7.631 10.113 2.078 1.00 87.94 119 ASP A O 1
ATOM 900 N N . ILE A 1 120 ? -6.765 12.172 1.819 1.00 85.44 120 ILE A N 1
ATOM 901 C CA . ILE A 1 120 ? -7.595 12.805 2.851 1.00 85.44 120 ILE A CA 1
ATOM 902 C C . ILE A 1 120 ? -9.069 12.806 2.424 1.00 85.44 120 ILE A C 1
ATOM 904 O O . ILE A 1 120 ? -9.945 12.592 3.265 1.00 85.44 120 ILE A O 1
ATOM 908 N N . GLU A 1 121 ? -9.344 12.999 1.133 1.00 84.38 121 GLU A N 1
ATOM 909 C CA . GLU A 1 121 ? -10.703 13.026 0.590 1.00 84.38 121 GLU A CA 1
ATOM 910 C C . GLU A 1 121 ? -11.354 11.644 0.665 1.00 84.38 121 GLU A C 1
ATOM 912 O O . GLU A 1 121 ? -12.461 11.521 1.196 1.00 84.38 121 GLU A O 1
ATOM 917 N N . ASP A 1 122 ? -10.657 10.588 0.233 1.00 83.88 122 ASP A N 1
ATOM 918 C CA . ASP A 1 122 ? -11.166 9.217 0.342 1.00 83.88 122 ASP A CA 1
ATOM 919 C C . ASP A 1 122 ? -11.312 8.795 1.810 1.00 83.88 122 ASP A C 1
ATOM 921 O O . ASP A 1 122 ? -12.320 8.196 2.193 1.00 83.88 122 ASP A O 1
ATOM 925 N N . THR A 1 123 ? -10.373 9.194 2.675 1.00 85.69 123 THR A N 1
ATOM 926 C CA . THR A 1 123 ? -10.484 8.976 4.126 1.00 85.69 123 THR A CA 1
ATOM 927 C C . THR A 1 123 ? -11.747 9.635 4.692 1.00 85.69 123 THR A C 1
ATOM 929 O O . THR A 1 123 ? -12.499 8.998 5.437 1.00 85.69 123 THR A O 1
ATOM 932 N N . ALA A 1 124 ? -12.022 10.893 4.336 1.00 85.50 124 ALA A N 1
ATOM 933 C CA . ALA A 1 124 ? -13.218 11.609 4.776 1.00 85.50 124 ALA A CA 1
ATOM 934 C C . ALA A 1 124 ? -14.503 10.973 4.220 1.00 85.50 124 ALA A C 1
ATOM 936 O O . ALA A 1 124 ? -15.472 10.780 4.961 1.00 85.50 124 ALA A O 1
ATOM 937 N N . ALA A 1 125 ? -14.503 10.575 2.945 1.00 85.88 125 ALA A N 1
ATOM 938 C CA . ALA A 1 125 ? -15.625 9.899 2.304 1.00 85.88 125 ALA A CA 1
ATOM 939 C C . ALA A 1 125 ? -15.920 8.532 2.941 1.00 85.88 125 ALA A C 1
ATOM 941 O O . ALA A 1 125 ? -17.085 8.185 3.154 1.00 85.88 125 ALA A O 1
ATOM 942 N N . ARG A 1 126 ? -14.888 7.752 3.291 1.00 84.50 126 ARG A N 1
ATOM 943 C CA . ARG A 1 126 ? -15.037 6.488 4.032 1.00 84.50 126 ARG A CA 1
ATOM 944 C C . ARG A 1 126 ? -15.625 6.723 5.417 1.00 84.50 126 ARG A C 1
ATOM 946 O O . ARG A 1 126 ? -16.611 6.075 5.758 1.00 84.50 126 ARG A O 1
ATOM 953 N N . ARG A 1 127 ? -15.095 7.684 6.183 1.00 87.31 127 ARG A N 1
ATOM 954 C CA . ARG A 1 127 ? -15.635 8.028 7.512 1.00 87.31 127 ARG A CA 1
ATOM 955 C C . ARG A 1 127 ? -17.104 8.438 7.440 1.00 87.31 127 ARG A C 1
ATOM 957 O O . ARG A 1 127 ? -17.904 7.943 8.225 1.00 87.31 127 ARG A O 1
ATOM 964 N N . LYS A 1 128 ? -17.478 9.269 6.461 1.00 87.62 128 LYS A N 1
ATOM 965 C CA . LYS A 1 128 ? -18.873 9.680 6.248 1.00 87.62 128 LYS A CA 1
ATOM 966 C C . LYS A 1 128 ? -19.785 8.494 5.921 1.00 87.62 128 LYS A C 1
ATOM 968 O O . LYS A 1 128 ? -20.886 8.418 6.454 1.00 87.62 128 LYS A O 1
ATOM 973 N N . ARG A 1 129 ? -19.335 7.560 5.075 1.00 85.44 129 ARG A N 1
ATOM 974 C CA . ARG A 1 129 ? -20.095 6.339 4.750 1.00 85.44 129 ARG A CA 1
ATOM 975 C C . ARG A 1 129 ? -20.298 5.442 5.968 1.00 85.44 129 ARG A C 1
ATOM 977 O O . ARG A 1 129 ? -21.412 4.990 6.194 1.00 85.44 129 ARG A O 1
ATOM 984 N N . VAL A 1 130 ? -19.249 5.218 6.760 1.00 87.12 130 VAL A N 1
ATOM 985 C CA . VAL A 1 130 ? -19.345 4.422 7.994 1.00 87.12 130 VAL A CA 1
ATOM 986 C C . VAL A 1 130 ? -20.294 5.082 8.991 1.00 87.12 130 VAL A C 1
ATOM 988 O O . VAL A 1 130 ? -21.160 4.401 9.526 1.00 87.12 130 VAL A O 1
ATOM 991 N N . GLN A 1 131 ? -20.189 6.399 9.187 1.00 86.06 131 GLN A N 1
ATOM 992 C CA . GLN A 1 131 ? -21.106 7.136 10.058 1.00 86.06 131 GLN A CA 1
ATOM 993 C C . GLN A 1 131 ? -22.559 6.984 9.596 1.00 86.06 131 GLN A C 1
ATOM 995 O O . GLN A 1 131 ? -23.412 6.630 10.396 1.00 86.06 131 GLN A O 1
ATOM 1000 N N . SER A 1 132 ? -22.820 7.147 8.295 1.00 88.00 132 SER A N 1
ATOM 1001 C CA . SER A 1 132 ? -24.164 6.972 7.736 1.00 88.00 132 SER A CA 1
ATOM 1002 C C . SER A 1 132 ? -24.721 5.560 7.945 1.00 88.00 132 SER A C 1
ATOM 1004 O O . SER A 1 132 ? -25.918 5.421 8.156 1.00 88.00 132 SER A O 1
ATOM 1006 N N . LEU A 1 133 ? -23.882 4.519 7.881 1.00 88.44 133 LEU A N 1
ATOM 1007 C CA . LEU A 1 133 ? -24.297 3.138 8.155 1.00 88.44 133 LEU A CA 1
ATOM 1008 C C . LEU A 1 133 ? -24.590 2.912 9.640 1.00 88.44 133 LEU A C 1
ATOM 1010 O O . LEU A 1 133 ? -25.529 2.199 9.974 1.00 88.44 133 LEU A O 1
ATOM 1014 N N . LEU A 1 134 ? -23.796 3.506 10.532 1.00 88.19 134 LEU A N 1
ATOM 1015 C CA . LEU A 1 134 ? -24.055 3.444 11.970 1.00 88.19 134 LEU A CA 1
ATOM 1016 C C . LEU A 1 134 ? -25.355 4.169 12.324 1.00 88.19 134 LEU A C 1
ATOM 1018 O O . LEU A 1 134 ? -26.143 3.642 13.102 1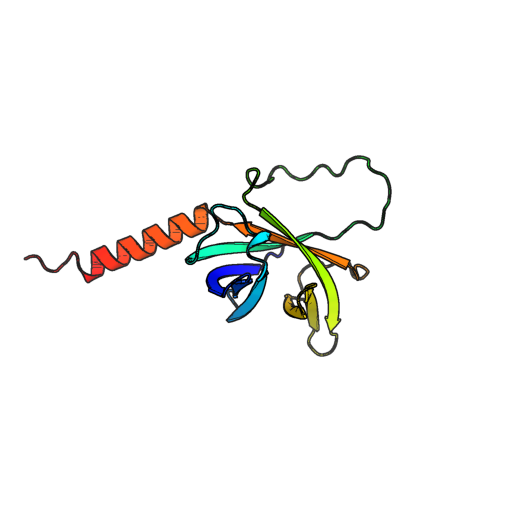.00 88.19 134 LEU A O 1
ATOM 1022 N N . ASP A 1 135 ? -25.600 5.331 11.724 1.00 86.62 135 ASP A N 1
ATOM 1023 C CA . ASP A 1 135 ? -26.843 6.075 11.920 1.00 86.62 135 ASP A CA 1
ATOM 1024 C C . ASP A 1 135 ? -28.057 5.291 11.390 1.00 86.62 135 ASP A C 1
ATOM 1026 O O . ASP A 1 135 ? -29.101 5.294 12.029 1.00 86.62 135 ASP A O 1
ATOM 1030 N N . ASP A 1 136 ? -27.931 4.556 10.283 1.00 86.94 136 ASP A N 1
ATOM 1031 C CA . ASP A 1 136 ? -29.008 3.697 9.764 1.00 86.94 136 ASP A CA 1
ATOM 1032 C C . ASP A 1 136 ? -29.260 2.470 10.667 1.00 86.94 136 ASP A C 1
ATOM 1034 O O . ASP A 1 136 ? -30.395 2.164 11.032 1.00 86.94 136 ASP A O 1
ATOM 1038 N N . LEU A 1 137 ? -28.189 1.798 11.108 1.00 85.00 137 LEU A N 1
ATOM 1039 C CA . LEU A 1 137 ? -28.274 0.589 11.936 1.00 85.00 137 LEU A CA 1
ATOM 1040 C C . LEU A 1 137 ? -28.710 0.863 13.382 1.00 85.00 137 LEU A C 1
ATOM 1042 O O . LEU A 1 137 ? -29.407 0.042 13.976 1.00 85.00 137 LEU A O 1
ATOM 1046 N N . PHE A 1 138 ? -28.290 1.988 13.965 1.00 85.06 138 PHE A N 1
ATOM 1047 C CA . PHE A 1 138 ? -28.527 2.311 15.377 1.00 85.06 138 PHE A CA 1
ATOM 1048 C C . PHE A 1 138 ? -29.482 3.493 15.585 1.00 85.06 138 PHE A C 1
ATOM 1050 O O . PHE A 1 138 ? -30.085 3.602 16.652 1.00 85.06 138 PHE A O 1
ATOM 1057 N N . GLY A 1 139 ? -29.668 4.359 14.589 1.00 64.69 139 GLY A N 1
ATOM 1058 C CA . GLY A 1 139 ? -30.529 5.541 14.682 1.00 64.69 139 GLY A CA 1
ATOM 1059 C C . GLY A 1 139 ? -32.019 5.263 14.481 1.00 64.69 139 GLY A C 1
ATOM 1060 O O . GLY A 1 139 ? -32.833 6.110 14.837 1.00 64.69 139 GLY A O 1
ATOM 1061 N N . ASN A 1 140 ? -32.405 4.075 14.000 1.00 56.78 140 ASN A N 1
ATOM 1062 C CA . ASN A 1 140 ? -33.812 3.718 13.774 1.00 56.78 140 ASN A CA 1
ATOM 1063 C C . ASN A 1 140 ? -34.490 2.983 14.958 1.00 56.78 140 ASN A C 1
ATOM 1065 O O . ASN A 1 140 ? -35.544 2.377 14.788 1.00 56.78 140 ASN A O 1
ATOM 1069 N N . SER A 1 141 ? -33.915 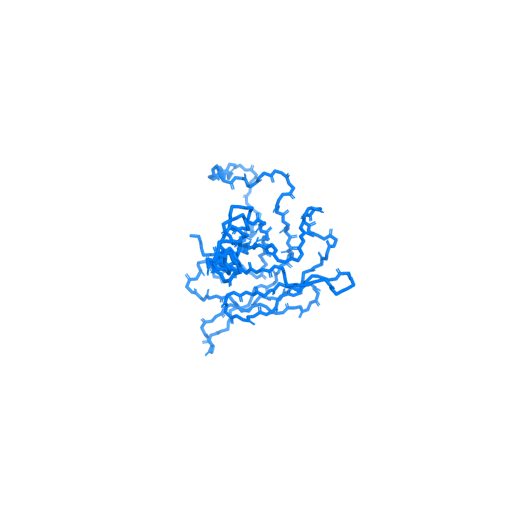3.020 16.168 1.00 54.78 141 SER A N 1
ATOM 1070 C CA . SER A 1 141 ? -34.457 2.321 17.358 1.00 54.78 141 SER A CA 1
ATOM 1071 C C . SER A 1 141 ? -35.429 3.161 18.207 1.00 54.78 141 SER A C 1
ATOM 1073 O O . SER A 1 141 ? -35.604 2.888 19.393 1.00 54.78 141 SER A O 1
ATOM 1075 N N . GLY A 1 142 ? -36.040 4.203 17.640 1.00 57.91 142 GLY A N 1
ATOM 1076 C CA . GLY A 1 142 ? -36.871 5.151 18.385 1.00 57.91 142 GLY A CA 1
ATOM 1077 C C . GLY A 1 142 ? -38.208 5.472 17.726 1.00 57.91 142 GLY A C 1
ATOM 1078 O O . GLY A 1 142 ? -38.388 6.603 17.291 1.00 57.91 142 GLY A O 1
ATOM 1079 N N . THR A 1 143 ? -39.138 4.514 17.711 1.00 48.81 143 THR A N 1
ATOM 1080 C CA . THR A 1 143 ? -40.600 4.750 17.691 1.00 48.81 143 THR A CA 1
ATOM 1081 C C . THR A 1 143 ? -41.317 3.597 18.361 1.00 48.81 143 THR A C 1
ATOM 1083 O O . THR A 1 143 ? -41.006 2.444 17.987 1.00 48.81 143 THR A O 1
#